Protein AF-A0A329S0S8-F1 (afdb_monomer_lite)

Secondary structure (DSSP, 8-state):
-HHHHHHHHHHHHHHHHHHTHHHHHHHHHHHTTTTEE-TTSPTT----HHHHHHHHHHTS-SSHHHHHHHSEE-SSS-HHHHHHHHHHSEEEEESSTTTTHHHHHHHHHHHHH-GGGEEEEEESSSEEEEEESSEEEEEGGGTS-TT--HHHHHHHHHSS-EESSSS-EE-S--SS-----

Foldseek 3Di:
DVVVVVVLLLVQLVVLCVVCVVVLLVQCQVQAVQQWQQPPDDPPDGHGVVVVVVCCVVVVAVDPSRRLVRTDHGPDPDDSSVVSQVSQADEAEDACCQVPVCVVCVVVVCVVCPPVQWDDWDPDPGTQWTDGSRYIYGHCCVVDDPPCDLQNVCCVQPVGWDDPDPVDTPSDDDPDDDPPD

Radius of gyration: 19.72 Å; chains: 1; bounding box: 50×36×48 Å

pLDDT: mean 77.03, std 11.52, range [31.97, 88.5]

Organism: NCBI:txid29920

Structure (mmCIF, N/CA/C/O backbone):
data_AF-A0A329S0S8-F1
#
_entry.id   AF-A0A329S0S8-F1
#
loop_
_atom_site.group_PDB
_atom_site.id
_atom_site.type_symbol
_atom_site.label_atom_id
_atom_site.label_alt_id
_atom_site.label_comp_id
_atom_site.label_asym_id
_atom_site.label_entity_id
_atom_site.label_seq_id
_atom_site.pdbx_PDB_ins_code
_atom_site.Cartn_x
_atom_site.Cartn_y
_atom_site.Cartn_z
_atom_site.occupancy
_atom_site.B_iso_or_equiv
_atom_site.auth_seq_id
_atom_site.auth_comp_id
_atom_site.auth_asym_id
_atom_site.auth_atom_id
_atom_site.pdbx_PDB_model_num
ATOM 1 N N . MET A 1 1 ? -2.532 -19.967 -6.876 1.00 49.47 1 MET A N 1
ATOM 2 C CA . MET A 1 1 ? -1.987 -18.604 -7.070 1.00 49.47 1 MET A CA 1
ATOM 3 C C . MET A 1 1 ? -2.829 -17.533 -6.370 1.00 49.47 1 MET A C 1
ATOM 5 O O . MET A 1 1 ? -2.321 -16.913 -5.450 1.00 49.47 1 MET A O 1
ATOM 9 N N . PHE A 1 2 ? -4.116 -17.361 -6.696 1.00 54.47 2 PHE A N 1
ATOM 10 C CA . PHE A 1 2 ? -4.958 -16.310 -6.089 1.00 54.47 2 PHE A CA 1
ATOM 11 C C . PHE A 1 2 ? -5.151 -16.413 -4.566 1.00 54.47 2 PHE A C 1
ATOM 13 O O . PHE A 1 2 ? -5.062 -15.402 -3.879 1.00 54.47 2 PHE A O 1
ATOM 20 N N . ARG A 1 3 ? -5.319 -17.626 -4.011 1.00 64.50 3 ARG A N 1
ATOM 21 C CA . ARG A 1 3 ? -5.353 -17.828 -2.544 1.00 64.50 3 ARG A CA 1
ATOM 22 C C . ARG A 1 3 ? -4.072 -17.346 -1.864 1.00 64.50 3 ARG A C 1
ATOM 24 O O . ARG A 1 3 ? -4.141 -16.690 -0.839 1.00 64.50 3 ARG A O 1
ATOM 31 N N . TYR A 1 4 ? -2.920 -17.635 -2.467 1.00 67.75 4 TYR A N 1
ATOM 32 C CA . TYR A 1 4 ? -1.626 -17.196 -1.950 1.00 67.75 4 TYR A CA 1
ATOM 33 C C . TYR A 1 4 ? -1.528 -15.668 -1.926 1.00 67.75 4 TYR A C 1
ATOM 35 O O . TYR A 1 4 ? -1.204 -15.105 -0.889 1.00 67.75 4 TYR A O 1
ATOM 43 N N . ILE A 1 5 ? -1.893 -15.007 -3.031 1.00 66.88 5 ILE A N 1
ATOM 44 C CA . ILE A 1 5 ? -1.918 -13.539 -3.121 1.00 66.88 5 ILE A CA 1
ATOM 45 C C . ILE A 1 5 ? -2.836 -12.957 -2.043 1.00 66.88 5 ILE A C 1
ATOM 47 O O . ILE A 1 5 ? -2.415 -12.082 -1.295 1.00 66.88 5 ILE A O 1
ATOM 51 N N . SER A 1 6 ? -4.054 -13.490 -1.910 1.00 69.56 6 SER A N 1
ATOM 52 C CA . SER A 1 6 ? -5.019 -13.043 -0.902 1.00 69.56 6 SER A CA 1
ATOM 53 C C . SER A 1 6 ? -4.467 -13.165 0.522 1.00 69.56 6 SER A C 1
ATOM 55 O O . SER A 1 6 ? -4.491 -12.188 1.272 1.00 69.56 6 SER A O 1
ATOM 57 N N . THR A 1 7 ? -3.889 -14.315 0.880 1.00 75.88 7 THR A N 1
ATOM 58 C CA . THR A 1 7 ? -3.271 -14.514 2.197 1.00 75.88 7 THR A CA 1
ATOM 59 C C . THR A 1 7 ? -2.112 -13.544 2.424 1.00 75.88 7 THR A C 1
ATOM 61 O O . THR A 1 7 ? -2.042 -12.919 3.479 1.00 75.88 7 THR A O 1
ATOM 64 N N . THR A 1 8 ? -1.232 -13.356 1.435 1.00 77.81 8 THR A N 1
ATOM 65 C CA . THR A 1 8 ? -0.106 -12.416 1.534 1.00 77.81 8 THR A CA 1
ATOM 66 C C . THR A 1 8 ? -0.577 -10.971 1.706 1.00 77.81 8 THR A C 1
ATOM 68 O O . THR A 1 8 ? -0.016 -10.253 2.531 1.00 77.81 8 THR A O 1
ATOM 71 N N . CYS A 1 9 ? -1.629 -10.548 0.998 1.00 75.12 9 CYS A N 1
ATOM 72 C CA . CYS A 1 9 ? -2.231 -9.225 1.170 1.00 75.12 9 CYS A CA 1
ATOM 73 C C . CYS A 1 9 ? -2.714 -9.013 2.611 1.00 75.12 9 CYS A C 1
ATOM 75 O O . CYS A 1 9 ? -2.385 -7.996 3.217 1.00 75.12 9 CYS A O 1
ATOM 77 N N . VAL A 1 10 ? -3.427 -9.987 3.188 1.00 80.44 10 VAL A N 1
ATOM 78 C CA . VAL A 1 10 ? -3.894 -9.912 4.583 1.00 80.44 10 VAL A CA 1
ATOM 79 C C . VAL A 1 10 ? -2.714 -9.833 5.554 1.00 80.44 10 VAL A C 1
ATOM 81 O O . VAL A 1 10 ? -2.725 -9.011 6.469 1.00 80.44 10 VAL A O 1
ATOM 84 N N . THR A 1 11 ? -1.667 -10.637 5.348 1.00 83.94 11 THR A N 1
ATOM 85 C CA . THR A 1 11 ? -0.452 -10.591 6.176 1.00 83.94 11 THR A CA 1
ATOM 86 C C . THR A 1 11 ? 0.228 -9.221 6.118 1.00 83.94 11 THR A C 1
ATOM 88 O O . THR A 1 11 ? 0.608 -8.690 7.161 1.00 83.94 11 THR A O 1
ATOM 91 N N . LEU A 1 12 ? 0.346 -8.621 4.930 1.00 80.69 12 LEU A N 1
ATOM 92 C CA . LEU A 1 12 ? 0.935 -7.290 4.756 1.00 80.69 12 LEU A CA 1
ATOM 93 C C . LEU A 1 12 ? 0.099 -6.199 5.427 1.00 80.69 12 LEU A C 1
ATOM 95 O O . LEU A 1 12 ? 0.649 -5.349 6.120 1.00 80.69 12 LEU A O 1
ATOM 99 N N . GLN A 1 13 ? -1.225 -6.246 5.288 1.00 81.19 13 GLN A N 1
ATOM 100 C CA . GLN A 1 13 ? -2.107 -5.289 5.956 1.00 81.19 13 GLN A CA 1
ATOM 101 C C . GLN A 1 13 ? -2.002 -5.400 7.484 1.00 81.19 13 GLN A C 1
ATOM 103 O O . GLN A 1 13 ? -1.873 -4.383 8.164 1.00 81.19 13 GLN A O 1
ATOM 108 N N . LYS A 1 14 ? -1.982 -6.624 8.032 1.00 84.75 14 LYS A N 1
ATOM 109 C CA . LYS A 1 14 ? -1.750 -6.857 9.469 1.00 84.75 14 LYS A CA 1
ATOM 110 C C . LYS A 1 14 ? -0.411 -6.285 9.926 1.00 84.75 14 LYS A C 1
ATOM 112 O O . LYS A 1 14 ? -0.346 -5.628 10.964 1.00 84.75 14 LYS A O 1
ATOM 117 N N . TYR A 1 15 ? 0.648 -6.509 9.147 1.00 84.56 15 TYR A N 1
ATOM 118 C CA . TYR A 1 15 ? 1.970 -5.955 9.426 1.00 84.56 15 TYR A CA 1
ATOM 119 C C . TYR A 1 15 ? 1.953 -4.421 9.429 1.00 84.56 15 TYR A C 1
ATOM 121 O O . TYR A 1 15 ? 2.428 -3.823 10.391 1.00 84.56 15 TYR A O 1
ATOM 129 N N . ASN A 1 16 ? 1.348 -3.783 8.422 1.00 82.12 16 ASN A N 1
ATOM 130 C CA . ASN A 1 16 ? 1.245 -2.325 8.329 1.00 82.12 16 ASN A CA 1
ATOM 131 C C . ASN A 1 16 ? 0.510 -1.732 9.536 1.00 82.12 16 ASN A C 1
ATOM 133 O O . ASN A 1 16 ? 1.022 -0.827 10.192 1.00 82.12 16 ASN A O 1
ATOM 137 N N . VAL A 1 17 ? -0.666 -2.270 9.872 1.00 83.25 17 VAL A N 1
ATOM 138 C CA . VAL A 1 17 ? -1.455 -1.796 11.020 1.00 83.25 17 VAL A CA 1
ATOM 139 C C . VAL A 1 17 ? -0.672 -1.954 12.322 1.00 83.25 17 VAL A C 1
ATOM 141 O O . VAL A 1 17 ? -0.622 -1.022 13.121 1.00 83.25 17 VAL A O 1
ATOM 144 N N . LYS A 1 18 ? -0.001 -3.096 12.519 1.00 86.50 18 LYS A N 1
ATOM 145 C CA . LYS A 1 18 ? 0.838 -3.334 13.699 1.00 86.50 18 LYS A CA 1
ATOM 146 C C . LYS A 1 18 ? 2.022 -2.366 13.766 1.00 86.50 18 LYS A C 1
ATOM 148 O O . LYS A 1 18 ? 2.278 -1.801 14.825 1.00 86.50 18 LYS A O 1
ATOM 153 N N . LYS A 1 19 ? 2.725 -2.157 12.649 1.00 85.38 19 LYS A N 1
ATOM 154 C CA . LYS A 1 19 ? 3.893 -1.271 12.546 1.00 85.38 19 LYS A CA 1
ATOM 155 C C . LYS A 1 19 ? 3.540 0.174 12.891 1.00 85.38 19 LYS A C 1
ATOM 157 O O . LYS A 1 19 ? 4.247 0.818 13.659 1.00 85.38 19 LYS A O 1
ATOM 162 N N . TYR A 1 20 ? 2.415 0.667 12.378 1.00 82.88 20 TYR A N 1
ATOM 163 C CA . TYR A 1 20 ? 1.971 2.042 12.604 1.00 82.88 20 TYR A CA 1
ATOM 164 C C . TYR A 1 20 ? 1.032 2.199 13.808 1.00 82.88 20 TYR A C 1
ATOM 166 O O . TYR A 1 20 ? 0.524 3.296 14.033 1.00 82.88 20 TYR A O 1
ATOM 174 N N . LEU A 1 21 ? 0.836 1.159 14.628 1.00 84.38 21 LEU A N 1
ATOM 175 C CA . LEU A 1 21 ? -0.115 1.167 15.744 1.00 84.38 21 LEU A CA 1
ATOM 176 C C . LEU A 1 21 ? 0.124 2.326 16.719 1.00 84.38 21 LEU A C 1
ATOM 178 O O . LEU A 1 21 ? -0.814 3.018 17.099 1.00 84.38 21 LEU A O 1
ATOM 182 N N . THR A 1 22 ? 1.375 2.579 17.103 1.00 84.62 22 THR A N 1
ATOM 183 C CA . THR A 1 22 ? 1.717 3.676 18.024 1.00 84.62 22 THR A CA 1
ATOM 184 C C . THR A 1 22 ? 1.390 5.046 17.429 1.00 84.62 22 THR A C 1
ATOM 186 O O . THR A 1 22 ? 0.935 5.942 18.140 1.00 84.62 22 THR A O 1
ATOM 189 N N . LEU A 1 23 ? 1.595 5.221 16.121 1.00 82.12 23 LEU A N 1
ATOM 190 C CA . LEU A 1 23 ? 1.269 6.462 15.420 1.00 82.12 23 LEU A CA 1
ATOM 191 C C . LEU A 1 23 ? -0.248 6.633 15.291 1.00 82.12 23 LEU A C 1
ATOM 193 O O . LEU A 1 23 ? -0.767 7.699 15.611 1.00 82.12 23 LEU A O 1
ATOM 197 N N . LEU A 1 24 ? -0.960 5.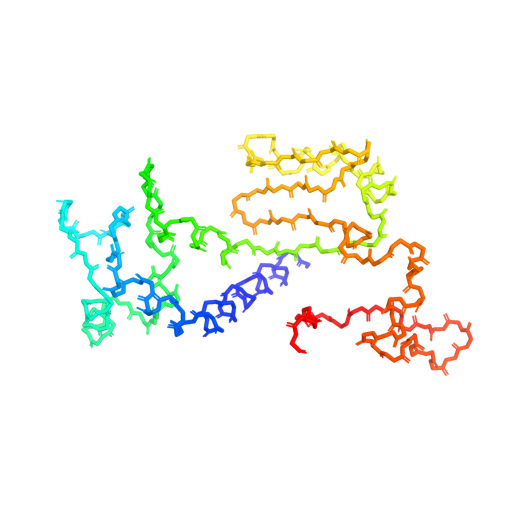567 14.913 1.00 79.50 24 LEU A N 1
ATOM 198 C CA . LEU A 1 24 ? -2.423 5.524 14.904 1.00 79.50 24 LEU A CA 1
ATOM 199 C C . LEU A 1 24 ? -2.995 5.866 16.281 1.00 79.50 24 LEU A C 1
ATOM 201 O O . LEU A 1 24 ? -3.968 6.616 16.360 1.00 79.50 24 LEU A O 1
ATOM 205 N N . ARG A 1 25 ? -2.348 5.383 17.353 1.00 80.25 25 ARG A N 1
ATOM 206 C CA . ARG A 1 25 ? -2.684 5.723 18.739 1.00 80.25 25 ARG A CA 1
ATOM 207 C C . ARG A 1 25 ? -2.606 7.214 19.008 1.00 80.25 25 ARG A C 1
ATOM 209 O O . ARG A 1 25 ? -3.581 7.808 19.455 1.00 80.25 25 ARG A O 1
ATOM 216 N N . LYS A 1 26 ? -1.481 7.833 18.664 1.00 82.56 26 LYS A N 1
ATOM 217 C CA . LYS A 1 26 ? -1.289 9.277 18.837 1.00 82.56 26 LYS A CA 1
ATOM 218 C C . LYS A 1 26 ? -2.309 10.089 18.039 1.00 82.56 26 LYS A C 1
ATOM 220 O O . LYS A 1 26 ? -2.981 10.935 18.613 1.00 82.56 26 LYS A O 1
ATOM 225 N N . ILE A 1 27 ? -2.471 9.788 16.750 1.00 76.38 27 ILE A N 1
ATOM 226 C CA . ILE A 1 27 ? -3.373 10.530 15.858 1.00 76.38 27 ILE A CA 1
ATOM 227 C C . ILE A 1 27 ? -4.823 10.414 16.336 1.00 76.38 27 ILE A C 1
ATOM 229 O O . ILE A 1 27 ? -5.502 11.427 16.478 1.00 76.38 27 ILE A O 1
ATOM 233 N N . SER A 1 28 ? -5.290 9.205 16.649 1.00 76.44 28 SER A N 1
ATOM 234 C CA . SER A 1 28 ? -6.682 9.015 17.077 1.00 76.44 28 SER A CA 1
ATOM 235 C C . SER A 1 28 ? -6.947 9.594 18.469 1.00 76.44 28 SER A C 1
ATOM 237 O O . SER A 1 28 ? -8.061 10.019 18.738 1.00 76.44 28 SER A O 1
ATOM 239 N N . ASN A 1 29 ? -5.948 9.667 19.354 1.00 78.00 29 ASN A N 1
ATOM 240 C CA . ASN A 1 29 ? -6.107 10.346 20.644 1.00 78.00 29 ASN A CA 1
ATOM 241 C C . ASN A 1 29 ? -6.196 11.870 20.491 1.00 78.00 29 ASN A C 1
ATOM 243 O O . ASN A 1 29 ? -6.928 12.513 21.239 1.00 78.00 29 ASN A O 1
ATOM 247 N N . THR A 1 30 ? -5.468 12.448 19.530 1.00 77.31 30 THR A N 1
ATOM 248 C CA . THR A 1 30 ? -5.479 13.893 19.264 1.00 77.31 30 THR A CA 1
ATOM 249 C C . THR A 1 30 ? -6.738 14.337 18.523 1.00 77.31 30 THR A C 1
ATOM 251 O O . THR A 1 30 ? -7.346 15.334 18.900 1.00 77.31 30 THR A O 1
ATOM 254 N N . TYR A 1 31 ? -7.135 13.606 17.481 1.00 73.69 31 TYR A N 1
ATOM 255 C CA . TYR A 1 31 ? -8.205 14.019 16.563 1.00 73.69 31 TYR A CA 1
ATOM 256 C C . TYR A 1 31 ? -9.509 13.226 16.733 1.00 73.69 31 TYR A C 1
ATOM 258 O O . TYR A 1 31 ? -10.516 13.537 16.090 1.00 73.69 31 TYR A O 1
ATOM 266 N N . GLY A 1 32 ? -9.503 12.202 17.589 1.00 70.56 32 GLY A N 1
ATOM 267 C CA . GLY A 1 32 ? -10.583 11.227 17.685 1.00 70.56 32 GLY A CA 1
ATOM 268 C C . GLY A 1 32 ? -10.672 10.327 16.450 1.00 70.56 32 GLY A C 1
ATOM 269 O O . GLY A 1 32 ? -10.059 10.569 15.410 1.00 70.56 32 GLY A O 1
ATOM 270 N N . LEU A 1 33 ? -11.520 9.309 16.531 1.00 72.69 33 LEU A N 1
ATOM 271 C CA . LEU A 1 33 ? -12.002 8.526 15.390 1.00 72.69 33 LEU A CA 1
ATOM 272 C C . LEU A 1 33 ? -13.143 9.267 14.676 1.00 72.69 33 LEU A C 1
ATOM 274 O O . LEU A 1 33 ? -14.154 8.685 14.288 1.00 72.69 33 LEU A O 1
ATOM 278 N N . THR A 1 34 ? -13.017 10.587 14.557 1.00 62.88 34 THR A N 1
ATOM 279 C CA . THR A 1 34 ? -14.065 11.444 14.009 1.00 62.88 34 THR A CA 1
ATOM 280 C C . THR A 1 34 ? -14.332 11.042 12.558 1.00 62.88 34 THR A C 1
ATOM 282 O O . THR A 1 34 ? -13.402 10.933 11.764 1.00 62.88 34 THR A O 1
ATOM 285 N N . GLY A 1 35 ? -15.591 10.753 12.219 1.00 60.09 35 GLY A N 1
ATOM 286 C CA . GLY A 1 35 ? -15.984 10.277 10.888 1.00 60.09 35 GLY A CA 1
ATOM 287 C C . GLY A 1 35 ? -15.478 8.883 10.505 1.00 60.09 35 GLY A C 1
ATOM 288 O O . GLY A 1 35 ? -15.450 8.542 9.322 1.00 60.09 35 GLY A O 1
ATOM 289 N N . ALA A 1 36 ? -15.079 8.062 11.468 1.00 68.69 36 ALA A N 1
ATOM 290 C CA . ALA A 1 36 ? -15.116 6.620 11.286 1.00 68.69 36 ALA A CA 1
ATOM 291 C C . ALA A 1 36 ? -16.582 6.157 11.335 1.00 68.69 36 ALA A C 1
ATOM 293 O O . ALA A 1 36 ? -17.312 6.546 12.245 1.00 68.69 36 ALA A O 1
ATOM 294 N N . ASP A 1 37 ? -17.012 5.347 10.367 1.00 71.62 37 ASP A N 1
ATOM 295 C CA . ASP A 1 37 ? -18.293 4.645 10.473 1.00 71.62 37 ASP A CA 1
ATOM 296 C C . ASP A 1 37 ? -18.053 3.359 11.270 1.00 71.62 37 ASP A C 1
ATOM 298 O O . ASP A 1 37 ? -17.418 2.424 10.779 1.00 71.62 37 ASP A O 1
ATOM 302 N N . ILE A 1 38 ? -18.436 3.362 12.545 1.00 76.06 38 ILE A N 1
ATOM 303 C CA . ILE A 1 38 ? -18.217 2.235 13.452 1.00 76.06 38 ILE A CA 1
ATOM 304 C C . ILE A 1 38 ? -19.544 1.478 13.562 1.00 76.06 38 ILE A C 1
ATOM 306 O O . ILE A 1 38 ? -20.514 2.043 14.076 1.00 76.06 38 ILE A O 1
ATOM 310 N N . PRO A 1 39 ? -19.622 0.219 13.095 1.00 69.81 39 PRO A N 1
ATOM 311 C CA . PRO A 1 39 ? -20.866 -0.540 13.138 1.00 69.81 39 PRO A CA 1
ATOM 312 C C . PRO A 1 39 ? -21.424 -0.649 14.557 1.00 69.81 39 PRO A C 1
ATOM 314 O O . PRO A 1 39 ? -20.705 -0.991 15.488 1.00 69.81 39 PRO A O 1
ATOM 317 N N . GLY A 1 40 ? -22.713 -0.342 14.716 1.00 68.50 40 GLY A N 1
ATOM 318 C CA . GLY A 1 40 ? -23.399 -0.387 16.013 1.00 68.50 40 GLY A CA 1
ATOM 319 C C . GLY A 1 40 ? -23.143 0.819 16.925 1.00 68.50 40 GLY A C 1
ATOM 320 O O . GLY A 1 40 ? -23.803 0.947 17.955 1.00 68.50 40 GLY A O 1
ATOM 321 N N . ALA A 1 41 ? -22.250 1.736 16.548 1.00 71.00 41 ALA A N 1
ATOM 322 C CA . ALA A 1 41 ? -21.935 2.908 17.347 1.00 71.00 41 ALA A CA 1
ATOM 323 C C . ALA A 1 41 ? -22.846 4.105 16.984 1.00 71.00 41 ALA A C 1
ATOM 325 O O . ALA A 1 41 ? -23.085 4.358 15.800 1.00 71.00 41 ALA A O 1
ATOM 326 N N . PRO A 1 42 ? -23.364 4.873 17.964 1.00 66.88 42 PRO A N 1
ATOM 327 C CA . PRO A 1 42 ? -24.153 6.066 17.676 1.00 66.88 42 PRO A CA 1
ATOM 328 C C . PRO A 1 42 ? -23.411 7.099 16.811 1.00 66.88 42 PRO A C 1
ATOM 330 O O . PRO A 1 42 ? -22.310 7.556 17.131 1.00 66.88 42 PRO A O 1
ATOM 333 N N . LEU A 1 43 ? -24.069 7.516 15.726 1.00 63.00 43 LEU A N 1
ATOM 334 C CA . LEU A 1 43 ? -23.592 8.558 14.817 1.00 63.00 43 LEU A CA 1
ATOM 335 C C . LEU A 1 43 ? -23.396 9.889 15.563 1.00 63.00 43 LEU A C 1
ATOM 337 O O . LEU A 1 43 ? -24.248 10.314 16.341 1.00 63.00 43 LEU A O 1
ATOM 341 N N . GLY A 1 44 ? -22.278 10.570 15.299 1.00 61.88 44 GLY A N 1
ATOM 342 C CA . GLY A 1 44 ? -21.986 11.903 15.845 1.00 61.88 44 GLY A CA 1
ATOM 343 C C . GLY A 1 44 ? -21.218 11.923 17.171 1.00 61.88 44 GLY A C 1
ATOM 344 O O . GLY A 1 44 ? -20.821 13.001 17.614 1.00 61.88 44 GLY A O 1
ATOM 345 N N . LYS A 1 45 ? -20.943 10.764 17.783 1.00 69.25 45 LYS A N 1
ATOM 346 C CA . LYS A 1 45 ? -20.019 10.665 18.920 1.00 69.25 45 LYS A CA 1
ATOM 347 C C . LYS A 1 45 ? -18.578 10.524 18.420 1.00 69.25 45 LYS A C 1
ATOM 349 O O . LYS A 1 45 ? -18.294 9.769 17.494 1.00 69.25 45 LYS A O 1
ATOM 354 N N . ILE A 1 46 ? -17.659 11.263 19.039 1.00 69.44 46 ILE A N 1
ATOM 355 C CA . ILE A 1 46 ? -16.223 11.112 18.795 1.00 69.44 46 ILE A CA 1
ATOM 356 C C . ILE A 1 46 ? -15.720 9.990 19.699 1.00 69.44 46 ILE A C 1
ATOM 358 O O . ILE A 1 46 ? -15.716 10.138 20.920 1.00 69.44 46 ILE A O 1
ATOM 362 N N . TYR A 1 47 ? -15.302 8.884 19.093 1.00 73.69 47 TYR A N 1
ATOM 363 C CA . TYR A 1 47 ? -14.696 7.761 19.805 1.00 73.69 47 TYR A CA 1
ATOM 364 C C . TYR A 1 47 ? -13.187 7.946 19.904 1.00 73.69 47 TYR A C 1
ATOM 366 O O . TYR A 1 47 ? -12.546 8.439 18.972 1.00 73.69 47 TYR A O 1
ATOM 374 N N . LYS A 1 48 ? -12.612 7.551 21.033 1.00 76.62 48 LYS A N 1
ATOM 375 C CA . LYS A 1 48 ? -11.166 7.468 21.242 1.00 76.62 48 LYS A CA 1
ATOM 376 C C . LYS A 1 48 ? -10.721 6.014 21.146 1.00 76.62 48 LYS A C 1
ATOM 378 O O . LYS A 1 48 ? -11.526 5.091 21.122 1.00 76.62 48 LYS A O 1
ATOM 383 N N . LEU A 1 49 ? -9.411 5.791 21.123 1.00 77.38 49 LEU A N 1
ATOM 384 C CA . LEU A 1 49 ? -8.882 4.426 21.138 1.00 77.38 49 LEU A CA 1
ATOM 385 C C . LEU A 1 49 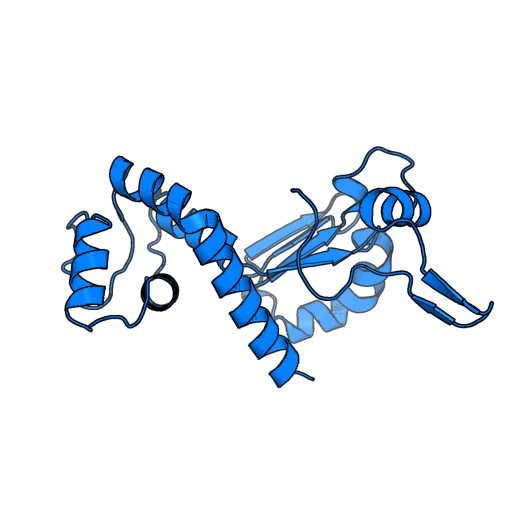? -9.052 3.707 22.469 1.00 77.38 49 LEU A C 1
ATOM 387 O O . LEU A 1 49 ? -9.005 2.487 22.486 1.00 77.38 49 LEU A O 1
ATOM 391 N N . GLU A 1 50 ? -9.283 4.437 23.555 1.00 79.12 50 GLU A N 1
ATOM 392 C CA . GLU A 1 50 ? -9.668 3.844 24.837 1.00 79.12 50 GLU A CA 1
ATOM 393 C C . GLU A 1 50 ? -11.009 3.106 24.725 1.00 79.12 50 GLU A C 1
ATOM 395 O O . GLU A 1 50 ? -11.138 2.013 25.271 1.00 79.12 50 GLU A O 1
ATOM 400 N N . ASP A 1 51 ? -11.960 3.648 23.952 1.00 81.50 51 ASP A N 1
ATOM 401 C CA . ASP A 1 51 ? -13.235 2.980 23.668 1.00 81.50 51 ASP A CA 1
ATOM 402 C C . ASP A 1 51 ? -12.997 1.690 22.865 1.00 81.50 51 ASP A C 1
ATOM 404 O O . ASP A 1 51 ? -13.533 0.639 23.196 1.00 81.50 51 ASP A O 1
ATOM 408 N N . VAL A 1 52 ? -12.108 1.743 21.864 1.00 81.44 52 VAL A N 1
ATOM 409 C CA . VAL A 1 52 ? -11.729 0.572 21.052 1.00 81.44 52 VAL A CA 1
ATOM 410 C C . VAL A 1 52 ? -11.022 -0.497 21.884 1.00 81.44 52 VAL A C 1
ATOM 412 O O . VAL A 1 52 ? -11.311 -1.681 21.740 1.00 81.44 52 VAL A O 1
ATOM 415 N N . ASP A 1 53 ? -10.103 -0.100 22.765 1.00 84.25 53 ASP A N 1
ATOM 416 C CA . ASP A 1 53 ? -9.434 -1.019 23.688 1.00 84.25 53 ASP A CA 1
ATOM 417 C C . ASP A 1 53 ? -10.444 -1.641 24.675 1.00 84.25 53 ASP A C 1
ATOM 419 O O . ASP A 1 53 ? -10.265 -2.789 25.085 1.00 84.25 53 ASP A O 1
ATOM 423 N N . GLY A 1 54 ? -11.504 -0.909 25.040 1.00 85.56 54 GLY A N 1
ATOM 424 C CA . GLY A 1 54 ? -12.656 -1.419 25.788 1.00 85.56 54 GLY A CA 1
ATOM 425 C C . GLY A 1 54 ? -13.403 -2.507 25.018 1.00 85.56 54 GLY A C 1
ATOM 426 O O . GLY A 1 54 ? -13.496 -3.632 25.501 1.00 85.56 54 GLY A O 1
ATOM 427 N N . TRP A 1 55 ? -13.810 -2.223 23.780 1.00 86.75 55 TRP A N 1
ATOM 428 C CA . TRP A 1 55 ? -14.508 -3.182 22.913 1.00 86.75 55 TRP A CA 1
ATOM 429 C C . TRP A 1 55 ? -13.695 -4.451 22.638 1.00 86.75 55 TRP A C 1
ATOM 431 O O . TRP A 1 55 ? -14.239 -5.553 22.606 1.00 86.75 55 TRP A O 1
ATOM 441 N N . ILE A 1 56 ? -12.371 -4.326 22.492 1.00 85.19 56 ILE A N 1
ATOM 442 C CA . ILE A 1 56 ? -11.478 -5.485 22.343 1.00 85.19 56 ILE A CA 1
ATOM 443 C C . ILE A 1 56 ? -11.458 -6.333 23.626 1.00 85.19 56 ILE A C 1
ATOM 445 O O . ILE A 1 56 ? -11.456 -7.560 23.556 1.00 85.19 56 ILE A O 1
ATOM 449 N N . LYS A 1 57 ? -11.464 -5.709 24.812 1.00 88.25 57 LYS A N 1
ATOM 450 C CA . LYS A 1 57 ? -11.524 -6.433 26.097 1.00 88.25 57 LYS A CA 1
ATOM 451 C C . LYS A 1 57 ? -12.879 -7.093 26.339 1.00 88.25 57 LYS A C 1
ATOM 453 O O . LYS A 1 57 ? -12.924 -8.167 26.931 1.00 88.25 57 LYS A O 1
ATOM 458 N N . GLU A 1 58 ? -13.955 -6.451 25.900 1.00 88.12 58 GLU A N 1
ATOM 459 C CA . GLU A 1 58 ? -15.329 -6.959 25.976 1.00 88.12 58 GLU A CA 1
ATOM 460 C C . GLU A 1 58 ? -15.591 -8.086 24.963 1.00 88.12 58 GLU A C 1
ATOM 462 O O . GLU A 1 58 ? -16.564 -8.825 25.096 1.00 88.12 58 GLU A O 1
ATOM 467 N N . GLY A 1 59 ? -14.685 -8.271 23.997 1.00 84.25 59 GLY A N 1
ATOM 468 C CA . GLY A 1 59 ? -14.748 -9.334 22.999 1.00 84.25 59 GLY A CA 1
ATOM 469 C C . GLY A 1 59 ? -15.583 -8.986 21.767 1.00 84.25 59 GLY A C 1
ATOM 470 O O . GLY A 1 59 ? -15.882 -9.881 20.981 1.00 84.25 59 GLY A O 1
ATOM 471 N N . GLU A 1 60 ? -15.941 -7.713 21.566 1.00 84.38 60 GLU A N 1
ATOM 472 C CA . GLU A 1 60 ? -16.624 -7.257 20.346 1.00 84.38 60 GLU A CA 1
ATOM 473 C C . GLU A 1 60 ? -15.709 -7.333 19.112 1.00 84.38 60 GLU A C 1
ATOM 475 O O . GLU A 1 60 ? -16.176 -7.571 17.998 1.00 84.38 60 GLU A O 1
ATOM 480 N N . TYR A 1 61 ? -14.397 -7.173 19.318 1.00 84.94 61 TYR A N 1
ATOM 481 C CA . TYR A 1 61 ? -13.359 -7.332 18.298 1.00 84.94 61 TYR A CA 1
ATOM 482 C C . TYR A 1 61 ? -12.211 -8.185 18.852 1.00 84.94 61 TYR A C 1
ATOM 484 O O . TYR A 1 61 ? -11.763 -7.963 19.975 1.00 84.94 61 TYR A O 1
ATOM 492 N N . ALA A 1 62 ? -11.681 -9.127 18.069 1.00 84.38 62 ALA A N 1
ATOM 493 C CA . ALA A 1 62 ? -10.581 -9.994 18.492 1.00 84.38 62 ALA A CA 1
ATOM 494 C C . ALA A 1 62 ? -9.250 -9.239 18.605 1.00 84.38 62 ALA A C 1
ATOM 496 O O . ALA A 1 62 ? -8.435 -9.528 19.482 1.00 84.38 62 ALA A O 1
ATOM 497 N N . ASP A 1 63 ? -9.004 -8.284 17.706 1.00 85.69 63 ASP A N 1
ATOM 498 C CA . ASP A 1 63 ? -7.828 -7.423 17.746 1.00 85.69 63 ASP A CA 1
ATOM 499 C C . ASP A 1 63 ? -8.073 -6.061 17.072 1.00 85.69 63 ASP A C 1
ATOM 501 O O . ASP A 1 63 ? -9.099 -5.795 16.440 1.00 85.69 63 ASP A O 1
ATOM 505 N N . PHE A 1 64 ? -7.084 -5.172 17.189 1.00 84.06 64 PHE A N 1
ATOM 506 C CA . PHE A 1 64 ? -7.144 -3.852 16.564 1.00 84.06 64 PHE A CA 1
ATOM 507 C C . PHE A 1 64 ? -7.190 -3.909 15.027 1.00 84.06 64 PHE A C 1
ATOM 509 O O . PHE A 1 64 ? -7.709 -2.991 14.394 1.00 84.06 64 PHE A O 1
ATOM 516 N N . TYR A 1 65 ? -6.647 -4.957 14.402 1.00 84.44 65 TYR A N 1
ATOM 517 C CA . TYR A 1 65 ? -6.709 -5.119 12.951 1.00 84.44 65 TYR A CA 1
ATOM 518 C C . TYR A 1 65 ? -8.129 -5.471 12.492 1.00 84.44 65 TYR A C 1
ATOM 520 O O . TYR A 1 65 ? -8.574 -4.956 11.468 1.00 84.44 65 TYR A O 1
ATOM 528 N N . GLU A 1 66 ? -8.855 -6.296 13.243 1.00 84.31 66 GLU A N 1
ATOM 529 C CA . GLU A 1 66 ? -10.255 -6.613 12.982 1.00 84.31 66 GLU A CA 1
ATOM 530 C C . GLU A 1 66 ? -11.131 -5.365 13.081 1.00 84.31 66 GLU A C 1
ATOM 532 O O . GLU A 1 66 ? -11.862 -5.064 12.134 1.00 84.31 66 GLU A O 1
ATOM 537 N N . PHE A 1 67 ? -10.955 -4.570 14.140 1.00 84.44 67 PHE A N 1
ATOM 538 C CA . PHE A 1 67 ? -11.564 -3.244 14.236 1.00 84.44 67 PHE A CA 1
ATOM 539 C C . PHE A 1 67 ? -11.217 -2.384 13.008 1.00 84.44 67 PHE A C 1
ATOM 541 O O . PHE A 1 67 ? -12.098 -1.908 12.293 1.00 84.44 67 PHE A O 1
ATOM 548 N N . HIS A 1 68 ? -9.925 -2.249 12.692 1.00 81.44 68 HIS A N 1
ATOM 549 C CA . HIS A 1 68 ? -9.450 -1.439 11.569 1.00 81.44 68 HIS A CA 1
ATOM 550 C C . HIS A 1 68 ? -10.012 -1.888 10.213 1.00 81.44 68 HIS A C 1
ATOM 552 O O . HIS A 1 68 ? -10.204 -1.065 9.318 1.00 81.44 68 HIS A O 1
ATOM 558 N N . LYS A 1 69 ? -10.278 -3.184 10.037 1.00 81.12 69 LYS A N 1
ATOM 559 C CA . LYS A 1 69 ? -10.873 -3.749 8.823 1.00 81.12 69 LYS A CA 1
ATOM 560 C C . LYS A 1 69 ? -12.353 -3.382 8.695 1.00 81.12 69 LYS A C 1
ATOM 562 O O . LYS A 1 69 ? -12.795 -3.080 7.586 1.00 81.12 69 LYS A O 1
ATOM 567 N N . ILE A 1 70 ? -13.092 -3.433 9.802 1.00 79.94 70 ILE A N 1
ATOM 568 C CA . ILE A 1 70 ? -14.552 -3.283 9.848 1.00 79.94 70 ILE A CA 1
ATOM 569 C C . ILE A 1 70 ? -14.984 -1.816 9.796 1.00 79.94 70 ILE A C 1
ATOM 571 O O . ILE A 1 70 ? -15.990 -1.504 9.164 1.00 79.94 70 ILE A O 1
ATOM 575 N N . VAL A 1 71 ? -14.212 -0.913 10.405 1.00 78.06 71 VAL A N 1
ATOM 576 C CA . VAL A 1 71 ? -14.511 0.526 10.414 1.00 78.06 71 VAL A CA 1
ATOM 577 C C . VAL A 1 71 ? -14.693 1.050 8.992 1.00 78.06 71 VAL A C 1
ATOM 579 O O . VAL A 1 71 ? -13.772 0.983 8.185 1.00 78.06 71 VAL A O 1
ATOM 582 N N . GLY A 1 72 ? -15.854 1.599 8.659 1.00 67.56 72 GLY A N 1
ATOM 583 C CA . GLY A 1 72 ? -16.121 2.213 7.364 1.00 67.56 72 GLY A CA 1
ATOM 584 C C . GLY A 1 72 ? -15.414 3.562 7.197 1.00 67.56 72 GLY A C 1
ATOM 585 O O . GLY A 1 72 ? -15.068 4.248 8.163 1.00 67.56 72 GLY A O 1
ATOM 586 N N . SER A 1 73 ? -15.182 3.951 5.944 1.00 61.12 73 SER A N 1
ATOM 587 C CA . SER A 1 73 ? -14.709 5.297 5.610 1.00 61.12 73 SER A CA 1
ATOM 588 C C . SER A 1 73 ? -15.921 6.204 5.417 1.00 61.12 73 SER A C 1
ATOM 590 O O . SER A 1 73 ? -16.655 6.011 4.452 1.00 61.12 73 SER A O 1
ATOM 592 N N . SER A 1 74 ? -16.143 7.196 6.286 1.00 54.41 74 SER A N 1
ATOM 593 C CA . SER A 1 74 ? -17.130 8.242 5.980 1.00 54.41 74 SER A CA 1
ATOM 594 C C . SER A 1 74 ? -16.516 9.326 5.082 1.00 54.41 74 SER A C 1
ATOM 596 O O . SER A 1 74 ? -15.313 9.593 5.135 1.00 54.41 74 SER A O 1
ATOM 598 N N . ASN A 1 75 ? -17.351 9.978 4.268 1.00 50.62 75 ASN A N 1
ATOM 599 C CA . ASN A 1 75 ? -16.970 10.999 3.278 1.00 50.62 75 ASN A CA 1
ATOM 600 C C . ASN A 1 75 ? -16.565 12.369 3.877 1.00 50.62 75 ASN A C 1
ATOM 602 O O . ASN A 1 75 ? -16.718 13.404 3.230 1.00 50.62 75 ASN A O 1
ATOM 606 N N . GLY A 1 76 ? -16.062 12.416 5.111 1.00 51.97 76 GLY A N 1
ATOM 607 C CA . GLY A 1 76 ? -15.664 13.670 5.757 1.00 51.97 76 GLY A CA 1
ATOM 608 C C . GLY A 1 76 ? -14.177 14.023 5.622 1.00 51.97 76 GLY A C 1
ATOM 609 O O . GLY A 1 76 ? -13.350 13.220 5.191 1.00 51.97 76 GLY A O 1
ATOM 610 N N . ARG A 1 77 ? -13.809 15.246 6.035 1.00 51.16 77 ARG A N 1
ATOM 611 C CA . ARG A 1 77 ? -12.420 15.766 6.081 1.00 51.16 77 ARG A CA 1
ATOM 612 C C . ARG A 1 77 ? -11.572 15.127 7.196 1.00 51.16 77 ARG A C 1
ATOM 614 O O . ARG A 1 77 ? -10.762 15.808 7.812 1.00 51.16 77 ARG A O 1
ATOM 621 N N . TYR A 1 78 ? -11.770 13.851 7.486 1.00 61.25 78 TYR A N 1
ATOM 622 C CA . TYR A 1 78 ? -11.197 13.224 8.667 1.00 61.25 78 TYR A CA 1
ATOM 623 C C . TYR A 1 78 ? -9.922 12.446 8.343 1.00 61.25 78 TYR A C 1
ATOM 625 O O . TYR A 1 78 ? -9.795 11.837 7.277 1.00 61.25 78 TYR A O 1
ATOM 633 N N . ASP A 1 79 ? -8.971 12.473 9.274 1.00 65.38 79 ASP A N 1
ATOM 634 C CA . ASP A 1 79 ? -7.631 11.924 9.060 1.00 65.38 79 ASP A CA 1
ATOM 635 C C . ASP A 1 79 ? -7.596 10.393 9.184 1.00 65.38 79 ASP A C 1
ATOM 637 O O . ASP A 1 79 ? -6.863 9.733 8.445 1.00 65.38 79 ASP A O 1
ATOM 641 N N . TYR A 1 80 ? -8.443 9.797 10.034 1.00 72.81 80 TYR A N 1
ATOM 642 C CA . TYR A 1 80 ? -8.455 8.345 10.247 1.00 72.81 80 TYR A CA 1
ATOM 643 C C . TYR A 1 80 ? -8.866 7.541 8.994 1.00 72.81 80 TYR A C 1
ATOM 645 O O . TYR A 1 80 ? -8.120 6.632 8.624 1.00 72.81 80 TYR A O 1
ATOM 653 N N . PRO A 1 81 ? -9.954 7.872 8.260 1.00 73.56 81 PRO A N 1
ATOM 654 C CA . PRO A 1 81 ? -10.302 7.175 7.015 1.00 73.56 81 PRO A CA 1
ATOM 655 C C . PRO A 1 81 ? -9.216 7.251 5.931 1.00 73.56 81 PRO A C 1
ATOM 657 O O . PRO A 1 81 ? -8.978 6.271 5.224 1.00 73.56 81 PRO A O 1
ATOM 660 N N . LYS A 1 82 ? -8.517 8.390 5.815 1.00 74.00 82 LYS A N 1
ATOM 661 C CA . LYS A 1 82 ? -7.407 8.557 4.860 1.00 74.00 82 LYS A CA 1
ATOM 662 C C . LYS A 1 82 ? -6.219 7.675 5.224 1.00 74.00 82 LYS A C 1
ATOM 664 O O . LYS A 1 82 ? -5.668 6.999 4.358 1.00 74.00 82 LYS A O 1
ATOM 669 N N . ILE A 1 83 ? -5.843 7.650 6.501 1.00 76.12 83 ILE A N 1
ATOM 670 C CA . ILE A 1 83 ? -4.749 6.804 6.986 1.00 76.12 83 ILE A CA 1
ATOM 671 C C . ILE A 1 83 ? -5.122 5.324 6.848 1.00 76.12 83 ILE A C 1
ATOM 673 O O . ILE A 1 83 ? -4.311 4.535 6.370 1.00 76.12 83 ILE A O 1
ATOM 677 N N . LYS A 1 84 ? -6.366 4.948 7.173 1.00 77.62 84 LYS A N 1
ATOM 678 C CA . LYS A 1 84 ? -6.897 3.598 6.944 1.00 77.62 84 LYS A CA 1
ATOM 679 C C . LYS A 1 84 ? -6.741 3.174 5.490 1.00 77.62 84 LYS A C 1
ATOM 681 O O . LYS A 1 84 ? -6.239 2.086 5.220 1.00 77.62 84 LYS A O 1
ATOM 686 N N . GLN A 1 85 ? -7.130 4.036 4.553 1.00 77.00 85 GLN A N 1
ATOM 687 C CA . GLN A 1 85 ? -6.976 3.743 3.133 1.00 77.00 85 GLN A CA 1
ATOM 688 C C . GLN A 1 85 ? -5.505 3.506 2.765 1.00 77.00 85 GLN A C 1
ATOM 690 O O . GLN A 1 85 ? -5.204 2.555 2.049 1.00 77.00 85 GLN A O 1
ATOM 695 N N . GLN A 1 86 ? -4.580 4.321 3.279 1.00 76.38 86 GLN A N 1
ATOM 696 C CA . GLN A 1 86 ? -3.152 4.163 2.994 1.00 76.38 86 GLN A CA 1
ATOM 697 C C . GLN A 1 86 ? -2.563 2.875 3.583 1.00 76.38 86 GLN A C 1
ATOM 699 O O . GLN A 1 86 ? -1.773 2.213 2.918 1.00 76.38 86 GLN A O 1
ATOM 704 N N . LEU A 1 87 ? -2.962 2.491 4.798 1.00 78.00 87 LEU A N 1
ATOM 705 C CA . LEU A 1 87 ? -2.480 1.270 5.456 1.00 78.00 87 LEU A CA 1
ATOM 706 C C . LEU A 1 87 ? -3.079 -0.010 4.862 1.00 78.00 87 LEU A C 1
ATOM 708 O O . LEU A 1 87 ? -2.419 -1.054 4.856 1.00 78.00 87 LEU A O 1
ATOM 712 N N . GLY A 1 88 ? -4.317 0.075 4.369 1.00 76.12 88 GLY A N 1
ATOM 713 C CA . GLY A 1 88 ? -5.023 -1.021 3.709 1.00 76.12 88 GLY A CA 1
ATOM 714 C C . GLY A 1 88 ? -4.563 -1.279 2.273 1.00 76.12 88 GLY A C 1
ATOM 715 O O . GLY A 1 88 ? -4.737 -2.394 1.773 1.00 76.12 88 GLY A O 1
ATOM 716 N N . GLN A 1 89 ? -3.961 -0.285 1.615 1.00 81.25 89 GLN A N 1
ATOM 717 C CA . GLN A 1 89 ? -3.406 -0.435 0.273 1.00 81.25 89 GLN A CA 1
ATOM 718 C C . GLN A 1 89 ? -2.107 -1.247 0.296 1.00 81.25 89 GLN A C 1
ATOM 720 O O . GLN A 1 89 ? -1.175 -0.956 1.041 1.00 81.25 89 GLN A O 1
ATOM 725 N N . VAL A 1 90 ? -2.025 -2.247 -0.580 1.00 82.06 90 VAL A N 1
ATOM 726 C CA . VAL A 1 90 ? -0.802 -3.009 -0.835 1.00 82.06 90 VAL A CA 1
ATOM 727 C C . VAL A 1 90 ? -0.008 -2.305 -1.940 1.00 82.06 90 VAL A C 1
ATOM 729 O O . VAL A 1 90 ? -0.486 -2.244 -3.081 1.00 82.06 90 VAL A O 1
ATOM 732 N N . PRO A 1 91 ? 1.182 -1.752 -1.641 1.00 82.38 91 PRO A N 1
ATOM 733 C CA . PRO A 1 91 ? 2.022 -1.162 -2.666 1.00 82.38 91 PRO A CA 1
ATOM 734 C C . PRO A 1 91 ? 2.677 -2.263 -3.508 1.00 82.38 91 PRO A C 1
ATOM 736 O O . PRO A 1 91 ? 3.258 -3.213 -2.981 1.00 82.38 91 PRO A O 1
ATOM 739 N N . VAL A 1 92 ? 2.585 -2.125 -4.826 1.00 80.75 92 VAL A N 1
ATOM 740 C CA . VAL A 1 92 ? 3.230 -2.992 -5.813 1.00 80.75 92 VAL A CA 1
ATOM 741 C C . VAL A 1 92 ? 4.276 -2.157 -6.526 1.00 80.75 92 VAL A C 1
ATOM 743 O O . VAL A 1 92 ? 3.938 -1.264 -7.298 1.00 80.75 92 VAL A O 1
ATOM 746 N N . PHE A 1 93 ? 5.544 -2.424 -6.251 1.00 82.50 93 PHE A N 1
ATOM 747 C CA . PHE A 1 93 ? 6.640 -1.682 -6.856 1.00 82.50 93 PHE A CA 1
ATOM 748 C C . PHE A 1 93 ? 7.167 -2.403 -8.090 1.00 82.50 93 PHE A C 1
ATOM 750 O O . PHE A 1 93 ? 7.372 -3.616 -8.066 1.00 82.50 93 PHE A O 1
ATOM 757 N N . GLY A 1 94 ? 7.430 -1.642 -9.143 1.00 82.88 94 GLY A N 1
ATOM 758 C CA . GLY A 1 94 ? 8.237 -2.081 -10.276 1.00 82.88 94 GLY A CA 1
ATOM 759 C C . GLY A 1 94 ? 9.339 -1.069 -10.560 1.00 82.88 94 GLY A C 1
ATOM 760 O O . GLY A 1 94 ? 9.235 0.082 -10.142 1.00 82.88 94 GLY A O 1
ATOM 761 N N . PHE A 1 95 ? 10.407 -1.501 -11.230 1.00 85.38 95 PHE A N 1
ATOM 762 C CA . PHE A 1 95 ? 11.518 -0.631 -11.609 1.00 85.38 95 PHE A CA 1
ATOM 763 C C . PHE A 1 95 ? 11.398 -0.259 -13.082 1.00 85.38 95 PHE A C 1
ATOM 765 O O . PHE A 1 95 ? 11.548 -1.120 -13.944 1.00 85.38 95 PHE A O 1
ATOM 772 N N . ASN A 1 96 ? 11.139 1.019 -13.365 1.00 86.50 96 ASN A N 1
ATOM 773 C CA . ASN A 1 96 ? 10.810 1.514 -14.702 1.00 86.50 96 ASN A CA 1
ATOM 774 C C . ASN A 1 96 ? 9.550 0.845 -15.298 1.00 86.50 96 ASN A C 1
ATOM 776 O O . ASN A 1 96 ? 9.375 0.743 -16.518 1.00 86.50 96 ASN A O 1
ATOM 780 N N . SER A 1 97 ? 8.665 0.357 -14.427 1.00 85.81 97 SER A N 1
ATOM 781 C CA . SER A 1 97 ? 7.476 -0.403 -14.812 1.00 85.81 97 SER A CA 1
ATOM 782 C C . SER A 1 97 ? 6.428 0.447 -15.513 1.00 85.81 97 SER A C 1
ATOM 784 O O . SER A 1 97 ? 5.659 -0.066 -16.326 1.00 85.81 97 SER A O 1
ATOM 786 N N . GLY A 1 98 ? 6.416 1.758 -15.268 1.00 85.38 98 GLY A N 1
ATOM 787 C CA . GLY A 1 98 ? 5.527 2.683 -15.956 1.00 85.38 98 GLY A CA 1
ATOM 788 C C . GLY A 1 98 ? 5.787 2.737 -17.459 1.00 85.38 98 GLY A C 1
ATOM 789 O O . GLY A 1 98 ? 4.849 2.899 -18.247 1.00 85.38 98 GLY A O 1
ATOM 790 N N . CYS A 1 99 ? 7.056 2.602 -17.858 1.00 84.94 99 CYS A N 1
ATOM 791 C CA . CYS A 1 99 ? 7.483 2.640 -19.255 1.00 84.94 99 CYS A CA 1
ATOM 792 C C . CYS A 1 99 ? 7.375 1.275 -19.939 1.00 84.94 99 CYS A C 1
ATOM 794 O O . CYS A 1 99 ? 7.018 1.237 -21.118 1.00 84.94 99 CYS A O 1
ATOM 796 N N . TYR A 1 100 ? 7.648 0.184 -19.217 1.00 85.75 100 TYR A N 1
ATOM 797 C CA . TYR A 1 100 ? 7.700 -1.169 -19.777 1.00 85.75 100 TYR A CA 1
ATOM 798 C C . TYR A 1 100 ? 6.485 -2.014 -19.382 1.00 85.75 100 TYR A C 1
ATOM 800 O O . TYR A 1 100 ? 5.573 -2.174 -20.196 1.00 85.75 100 TYR A O 1
ATOM 808 N N . ASP A 1 101 ? 6.438 -2.520 -18.146 1.00 85.12 101 ASP A N 1
ATOM 809 C CA . ASP A 1 101 ? 5.443 -3.509 -17.707 1.00 85.12 101 ASP A CA 1
ATOM 810 C C . ASP A 1 101 ? 4.007 -3.022 -17.903 1.00 85.12 101 ASP A C 1
ATOM 812 O O . ASP A 1 101 ? 3.208 -3.662 -18.584 1.00 85.12 101 ASP A O 1
ATOM 816 N N . ILE A 1 102 ? 3.679 -1.846 -17.361 1.00 87.69 102 ILE A N 1
ATOM 817 C CA . ILE A 1 102 ? 2.329 -1.282 -17.425 1.00 87.69 102 ILE A CA 1
ATOM 818 C C . ILE A 1 102 ? 1.940 -0.985 -18.869 1.00 87.69 102 ILE A C 1
ATOM 820 O O . ILE A 1 102 ? 0.798 -1.214 -19.257 1.00 87.69 102 ILE A O 1
ATOM 824 N N . ASN A 1 103 ? 2.868 -0.519 -19.705 1.00 85.56 103 ASN A N 1
ATOM 825 C CA . ASN A 1 103 ? 2.559 -0.280 -21.112 1.00 85.56 103 ASN A CA 1
ATOM 826 C C . ASN A 1 103 ? 2.214 -1.562 -21.870 1.00 85.56 103 ASN A C 1
ATOM 828 O O . ASN A 1 103 ? 1.357 -1.499 -22.756 1.00 85.56 103 ASN A O 1
ATOM 832 N N . LEU A 1 104 ? 2.832 -2.684 -21.498 1.00 87.88 104 LEU A N 1
ATOM 833 C CA . LEU A 1 104 ? 2.542 -3.996 -22.059 1.00 87.88 104 LEU A CA 1
ATOM 834 C C . LEU A 1 104 ? 1.183 -4.527 -21.578 1.00 87.88 104 LEU A C 1
ATOM 836 O O . LEU A 1 104 ? 0.372 -4.944 -22.400 1.00 87.88 104 LEU A O 1
ATOM 840 N N . ILE A 1 105 ? 0.910 -4.466 -20.269 1.00 87.38 105 ILE A N 1
ATOM 841 C CA . ILE A 1 105 ? -0.241 -5.162 -19.661 1.00 87.38 105 ILE A CA 1
ATOM 842 C C . ILE A 1 105 ? -1.474 -4.284 -19.422 1.00 87.38 105 ILE A C 1
ATOM 844 O O . ILE A 1 105 ? -2.510 -4.804 -19.021 1.00 87.38 105 ILE A O 1
ATOM 848 N N . LYS A 1 106 ? -1.412 -2.962 -19.636 1.00 87.06 106 LYS A N 1
ATOM 849 C CA . LYS A 1 106 ? -2.489 -2.022 -19.246 1.00 87.06 106 LYS A CA 1
ATOM 850 C C . LYS A 1 106 ? -3.882 -2.410 -19.735 1.00 87.06 106 LYS A C 1
ATOM 852 O O . LYS A 1 106 ? -4.841 -2.182 -19.009 1.00 87.06 106 LYS A O 1
ATOM 857 N N . LYS A 1 107 ? -4.012 -2.970 -20.944 1.00 87.44 107 LYS A N 1
ATOM 858 C CA . LYS A 1 107 ? -5.323 -3.354 -21.496 1.00 87.44 107 LYS A CA 1
ATOM 859 C C . LYS A 1 107 ? -5.975 -4.436 -20.637 1.00 87.44 107 LYS A C 1
ATOM 861 O O . LYS A 1 107 ? -7.089 -4.240 -20.161 1.00 87.44 107 LYS A O 1
ATOM 866 N N . ASP A 1 108 ? -5.244 -5.515 -20.384 1.00 87.94 108 ASP A N 1
ATOM 867 C CA . ASP A 1 108 ? -5.722 -6.634 -19.573 1.00 87.94 108 ASP A CA 1
ATOM 868 C C . ASP A 1 108 ? -5.841 -6.233 -18.101 1.00 87.94 108 ASP A C 1
ATOM 870 O O . ASP A 1 108 ? -6.811 -6.580 -17.433 1.00 87.94 108 ASP A O 1
ATOM 874 N N . LEU A 1 109 ? -4.896 -5.428 -17.607 1.00 84.50 109 LEU A N 1
ATOM 875 C CA . LEU A 1 109 ? -4.905 -4.909 -16.244 1.00 84.50 109 LEU A CA 1
ATOM 876 C C . LEU A 1 109 ? -6.184 -4.114 -15.958 1.00 84.50 109 LEU A C 1
ATOM 878 O O . LEU A 1 109 ? -6.844 -4.365 -14.953 1.00 84.50 109 LEU A O 1
ATOM 882 N N . PHE A 1 110 ? -6.560 -3.180 -16.837 1.00 86.81 110 PHE A N 1
ATOM 883 C CA . PHE A 1 110 ? -7.786 -2.401 -16.662 1.00 86.81 110 PHE A CA 1
ATOM 884 C C . PHE A 1 110 ? -9.052 -3.234 -16.886 1.00 86.81 110 PHE A C 1
ATOM 886 O O . PHE A 1 110 ? -10.046 -2.983 -16.210 1.00 86.81 110 PHE A O 1
ATOM 893 N N . ALA A 1 111 ? -9.014 -4.244 -17.759 1.00 87.56 111 ALA A N 1
ATOM 894 C CA . ALA A 1 111 ? -10.133 -5.167 -17.944 1.00 87.56 111 ALA A CA 1
ATOM 895 C C . ALA A 1 111 ? -10.391 -6.034 -16.698 1.00 87.56 111 ALA A C 1
ATOM 897 O O . ALA A 1 111 ? -11.541 -6.263 -16.341 1.00 87.56 111 ALA A O 1
ATOM 898 N N . VAL A 1 112 ? -9.332 -6.489 -16.020 1.00 86.06 112 VAL A N 1
ATOM 899 C CA . VAL A 1 112 ? -9.439 -7.308 -14.801 1.00 86.06 112 VAL A CA 1
ATOM 900 C C . VAL A 1 112 ? -9.788 -6.467 -13.575 1.00 86.06 112 VAL A C 1
ATOM 902 O O . VAL A 1 112 ? -10.583 -6.900 -12.747 1.00 86.06 112 VAL A O 1
ATOM 905 N N . ILE A 1 113 ? -9.182 -5.284 -13.429 1.00 84.00 113 ILE A N 1
ATOM 906 C CA . ILE A 1 113 ? -9.447 -4.407 -12.280 1.00 84.00 113 ILE A CA 1
ATOM 907 C C . ILE A 1 113 ? -10.844 -3.787 -12.372 1.00 84.00 113 ILE A C 1
ATOM 909 O O . ILE A 1 113 ? -11.482 -3.610 -11.338 1.00 84.00 113 ILE A O 1
ATOM 913 N N . GLY A 1 114 ? -11.311 -3.453 -13.577 1.00 85.56 114 GLY A N 1
ATOM 914 C CA . GLY A 1 114 ? -12.509 -2.642 -13.777 1.00 85.56 114 GLY A CA 1
ATOM 915 C C . GLY A 1 114 ? -12.215 -1.161 -13.527 1.00 85.56 114 GLY A C 1
ATOM 916 O O . GLY A 1 114 ? -11.632 -0.772 -12.512 1.00 85.56 114 GLY A O 1
ATOM 917 N N . THR A 1 115 ? -12.582 -0.299 -14.473 1.00 82.25 115 THR A N 1
ATOM 918 C CA . THR A 1 115 ? -12.273 1.140 -14.409 1.00 82.25 115 THR A CA 1
ATOM 919 C C . THR A 1 115 ? -12.928 1.853 -13.225 1.00 82.25 115 THR A C 1
ATOM 921 O O . THR A 1 115 ? -12.396 2.841 -12.732 1.00 82.25 115 THR A O 1
ATOM 924 N N . GLU A 1 116 ? -14.045 1.327 -12.736 1.00 85.12 116 GLU A N 1
ATOM 925 C CA . GLU A 1 116 ? -14.802 1.808 -11.582 1.00 85.12 116 GLU A CA 1
ATOM 926 C C . GLU A 1 116 ? -14.086 1.595 -10.240 1.00 85.12 116 GLU A C 1
ATOM 928 O O . GLU A 1 116 ? -14.345 2.320 -9.283 1.00 85.12 116 GLU A O 1
ATOM 933 N N . ASN A 1 117 ? -13.149 0.643 -10.169 1.00 84.62 117 ASN A N 1
ATOM 934 C CA . ASN A 1 117 ? -12.391 0.337 -8.951 1.00 84.62 117 ASN A CA 1
ATOM 935 C C . ASN A 1 117 ? -11.106 1.174 -8.819 1.00 84.62 117 ASN A C 1
ATOM 937 O O . ASN A 1 117 ? -10.382 1.077 -7.818 1.00 84.62 117 ASN A O 1
ATOM 941 N N . ILE A 1 118 ? -10.803 1.989 -9.831 1.00 85.88 118 ILE A N 1
ATOM 942 C CA . ILE A 1 118 ? -9.632 2.861 -9.872 1.00 85.88 118 ILE A CA 1
ATOM 943 C C . ILE A 1 118 ? -9.940 4.143 -9.103 1.00 85.88 118 ILE A C 1
ATOM 945 O O . ILE A 1 118 ? -10.874 4.873 -9.417 1.00 85.88 118 ILE A O 1
ATOM 949 N N . THR A 1 119 ? -9.108 4.447 -8.112 1.00 85.25 119 THR A N 1
ATOM 950 C CA . THR A 1 119 ? -9.242 5.652 -7.286 1.00 85.25 119 THR A CA 1
ATOM 951 C C . THR A 1 119 ? -8.361 6.795 -7.778 1.00 85.25 119 THR A C 1
ATOM 953 O O . THR A 1 119 ? -8.736 7.956 -7.647 1.00 85.25 119 THR A O 1
ATOM 956 N N . LEU A 1 120 ? -7.181 6.488 -8.327 1.00 86.00 120 LEU A N 1
ATOM 957 C CA . LEU A 1 120 ? -6.221 7.491 -8.787 1.00 86.00 120 LEU A CA 1
ATOM 958 C C . LEU A 1 120 ? -5.309 6.919 -9.873 1.00 86.00 120 LEU A C 1
ATOM 960 O O . LEU A 1 120 ? -4.816 5.799 -9.754 1.00 86.00 120 LEU A O 1
ATOM 964 N N . VAL A 1 121 ? -5.011 7.731 -10.886 1.00 88.12 121 VAL A N 1
ATOM 965 C CA . VAL A 1 121 ? -3.984 7.443 -11.893 1.00 88.12 121 VAL A CA 1
ATOM 966 C C . VAL A 1 121 ? -3.108 8.676 -12.063 1.00 88.12 121 VAL A C 1
ATOM 968 O O . VAL A 1 121 ? -3.617 9.764 -12.314 1.00 88.12 121 VAL A O 1
ATOM 971 N N . ILE A 1 122 ? -1.791 8.505 -11.945 1.00 88.25 122 ILE A N 1
ATOM 972 C CA . ILE A 1 122 ? -0.804 9.560 -12.200 1.00 88.25 122 ILE A CA 1
ATOM 973 C C . ILE A 1 122 ? 0.058 9.128 -13.380 1.00 88.25 122 ILE A C 1
ATOM 975 O O . ILE A 1 122 ? 0.641 8.040 -13.370 1.00 88.25 122 ILE A O 1
ATOM 979 N N . LYS A 1 123 ? 0.152 9.994 -14.390 1.00 88.06 123 LYS A N 1
ATOM 980 C CA . LYS A 1 123 ? 0.904 9.743 -15.618 1.00 88.06 123 LYS A CA 1
ATOM 981 C C . LYS A 1 123 ? 1.749 10.959 -15.986 1.00 88.06 123 LYS A C 1
ATOM 983 O O . LYS A 1 123 ? 1.191 12.043 -16.126 1.00 88.06 123 LYS A O 1
ATOM 988 N N . ASN A 1 124 ? 3.056 10.770 -16.179 1.00 77.81 124 ASN A N 1
ATOM 989 C CA . ASN A 1 124 ? 3.963 11.810 -16.671 1.00 77.81 124 ASN A CA 1
ATOM 990 C C . ASN A 1 124 ? 5.336 11.253 -17.121 1.00 77.81 124 ASN A C 1
ATOM 992 O O . ASN A 1 124 ? 6.162 10.963 -16.261 1.00 77.81 124 ASN A O 1
ATOM 996 N N . PRO A 1 125 ? 5.653 11.135 -18.428 1.00 80.75 125 PRO A N 1
ATOM 997 C CA . PRO A 1 125 ? 4.772 10.810 -19.558 1.00 80.75 125 PRO A CA 1
ATOM 998 C C . PRO A 1 125 ? 4.269 9.347 -19.524 1.00 80.75 125 PRO A C 1
ATOM 1000 O O . PRO A 1 125 ? 3.320 8.998 -20.231 1.00 80.75 125 PRO A O 1
ATOM 1003 N N . SER A 1 126 ? 4.880 8.496 -18.695 1.00 85.00 126 SER A N 1
ATOM 1004 C CA . SER A 1 126 ? 4.511 7.099 -18.426 1.00 85.00 126 SER A CA 1
ATOM 1005 C C . SER A 1 126 ? 3.656 6.970 -17.155 1.00 85.00 126 SER A C 1
ATOM 1007 O O . SER A 1 126 ? 3.472 7.945 -16.426 1.00 85.00 126 SER A O 1
ATOM 1009 N N . TYR A 1 127 ? 3.070 5.793 -16.901 1.00 86.06 127 TYR A N 1
ATOM 1010 C CA . TYR A 1 127 ? 2.254 5.564 -15.700 1.00 86.06 127 TYR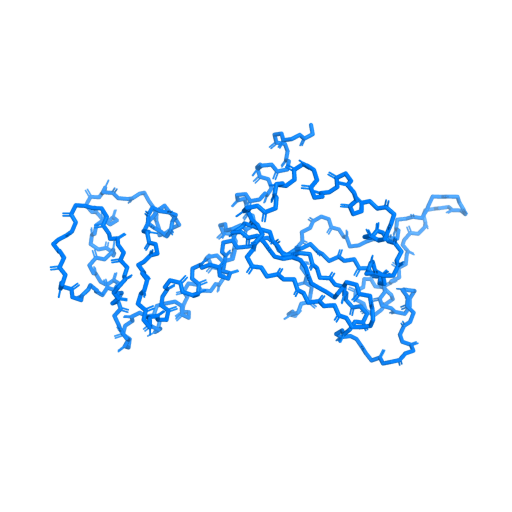 A CA 1
ATOM 1011 C C . TYR A 1 127 ? 3.140 5.510 -14.453 1.00 86.06 127 TYR A C 1
ATOM 1013 O O . TYR A 1 127 ? 3.851 4.537 -14.241 1.00 86.06 127 TYR A O 1
ATOM 1021 N N . MET A 1 128 ? 3.069 6.536 -13.609 1.00 85.56 128 MET A N 1
ATOM 1022 C CA . MET A 1 128 ? 3.829 6.590 -12.356 1.00 85.56 128 MET A CA 1
ATOM 1023 C C . MET A 1 128 ? 3.097 5.867 -11.225 1.00 85.56 128 MET A C 1
ATOM 1025 O O . MET A 1 128 ? 3.724 5.266 -10.353 1.00 85.56 128 MET A O 1
ATOM 1029 N N . CYS A 1 129 ? 1.763 5.963 -11.223 1.00 87.31 129 CYS A N 1
ATOM 1030 C CA . CYS A 1 129 ? 0.915 5.389 -10.190 1.00 87.31 129 CYS A CA 1
ATOM 1031 C C . CYS A 1 129 ? -0.448 4.974 -10.752 1.00 87.31 129 CYS A C 1
ATOM 1033 O O . CYS A 1 129 ? -1.080 5.745 -11.478 1.00 87.31 1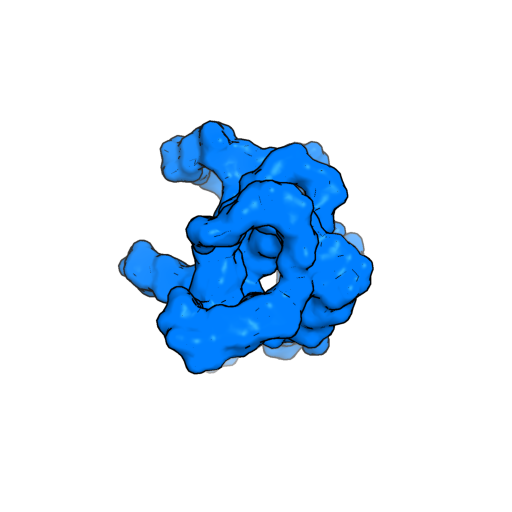29 CYS A O 1
ATOM 1035 N N . ILE A 1 130 ? -0.917 3.785 -10.370 1.00 88.12 130 ILE A N 1
ATOM 1036 C CA . ILE A 1 130 ? -2.310 3.345 -10.535 1.00 88.12 130 ILE A CA 1
ATOM 1037 C C . ILE A 1 130 ? -2.762 2.838 -9.168 1.00 88.12 130 ILE A C 1
ATOM 1039 O O . ILE A 1 130 ? -2.180 1.904 -8.615 1.00 88.12 130 ILE A O 1
ATOM 1043 N N . ALA A 1 131 ? -3.774 3.478 -8.594 1.00 88.06 131 ALA A N 1
ATOM 1044 C CA . ALA A 1 131 ? -4.304 3.139 -7.286 1.00 88.06 131 ALA A CA 1
ATOM 1045 C C . ALA A 1 131 ? -5.755 2.672 -7.383 1.00 88.06 131 ALA A C 1
ATOM 1047 O O . ALA A 1 131 ? -6.562 3.206 -8.142 1.00 88.06 131 ALA A O 1
ATOM 1048 N N . THR A 1 132 ? -6.076 1.691 -6.552 1.00 85.31 132 THR A N 1
ATOM 1049 C CA . THR A 1 132 ? -7.422 1.183 -6.277 1.00 85.31 132 THR A CA 1
ATOM 1050 C C . THR A 1 132 ? -7.708 1.342 -4.782 1.00 85.31 132 THR A C 1
ATOM 1052 O O . THR A 1 132 ? -6.887 1.890 -4.042 1.00 85.31 132 THR A O 1
ATOM 1055 N N . GLY A 1 133 ? -8.850 0.863 -4.289 1.00 78.50 133 GLY A N 1
ATOM 1056 C CA . GLY A 1 133 ? -9.102 0.806 -2.842 1.00 78.50 133 GLY A CA 1
ATOM 1057 C C . GLY A 1 133 ? -8.083 -0.045 -2.064 1.00 78.50 133 GLY A C 1
ATOM 1058 O O . GLY A 1 133 ? -7.804 0.254 -0.907 1.00 78.50 133 GLY A O 1
ATOM 1059 N N . TYR A 1 134 ? -7.484 -1.054 -2.708 1.00 76.75 134 TYR A N 1
ATOM 1060 C CA . TYR A 1 134 ? -6.704 -2.106 -2.035 1.00 76.75 134 TYR A CA 1
ATOM 1061 C C . TYR A 1 134 ? -5.265 -2.257 -2.534 1.00 76.75 134 TYR A C 1
ATOM 1063 O O . TYR A 1 134 ? -4.452 -2.896 -1.873 1.00 76.75 134 TYR A O 1
ATOM 1071 N N . MET A 1 135 ? -4.929 -1.691 -3.689 1.00 83.00 135 MET A N 1
ATOM 1072 C CA . MET A 1 135 ? -3.616 -1.817 -4.321 1.00 83.00 135 MET A CA 1
ATOM 1073 C C . MET A 1 135 ? -3.149 -0.464 -4.836 1.00 83.00 135 MET A C 1
ATOM 1075 O O . MET A 1 135 ? -3.952 0.319 -5.345 1.00 83.00 135 MET A O 1
ATOM 1079 N N . ARG A 1 136 ? -1.841 -0.220 -4.773 1.00 86.81 136 ARG A N 1
ATOM 1080 C CA . ARG A 1 136 ? -1.204 0.911 -5.445 1.00 86.81 136 ARG A CA 1
ATOM 1081 C C . ARG A 1 136 ? 0.038 0.443 -6.192 1.00 86.81 136 ARG A C 1
ATOM 1083 O O . ARG A 1 136 ? 1.021 0.081 -5.558 1.00 86.81 136 ARG A O 1
ATOM 1090 N N . THR A 1 137 ? 0.012 0.452 -7.521 1.00 86.94 137 THR A N 1
ATOM 1091 C CA . THR A 1 137 ? 1.219 0.190 -8.317 1.00 86.94 137 THR A CA 1
ATOM 1092 C C . THR A 1 137 ? 2.047 1.457 -8.405 1.00 86.94 137 THR A C 1
ATOM 1094 O O . THR A 1 137 ? 1.501 2.505 -8.748 1.00 86.94 137 THR A O 1
ATOM 1097 N N . LEU A 1 138 ? 3.340 1.359 -8.122 1.00 88.19 138 LEU A N 1
ATOM 1098 C CA . LEU A 1 138 ? 4.285 2.467 -8.121 1.00 88.19 138 LEU A CA 1
ATOM 1099 C C . LEU A 1 138 ? 5.521 2.089 -8.925 1.00 88.19 138 LEU A C 1
ATOM 1101 O O . LEU A 1 138 ? 6.034 0.974 -8.814 1.00 88.19 138 LEU A O 1
ATOM 1105 N N . ASP A 1 139 ? 6.020 3.044 -9.696 1.00 87.19 139 ASP A N 1
ATOM 1106 C CA . ASP A 1 139 ? 7.313 2.908 -10.349 1.00 87.19 139 ASP A CA 1
ATOM 1107 C C . ASP A 1 139 ? 8.407 3.536 -9.480 1.00 87.19 139 ASP A C 1
ATOM 1109 O O . ASP A 1 139 ? 8.438 4.758 -9.282 1.00 87.19 139 ASP A O 1
ATOM 1113 N N . ILE A 1 140 ? 9.296 2.691 -8.949 1.00 86.19 140 ILE A N 1
ATOM 1114 C CA . ILE A 1 140 ? 10.346 3.115 -8.025 1.00 86.19 140 ILE A CA 1
ATOM 1115 C C . ILE A 1 140 ? 11.400 4.002 -8.682 1.00 86.19 140 ILE A C 1
ATOM 1117 O O . ILE A 1 140 ? 12.062 4.763 -7.978 1.00 86.19 140 ILE A O 1
ATOM 1121 N N . SER A 1 141 ? 11.531 3.980 -10.014 1.00 86.06 141 SER A N 1
ATOM 1122 C CA . SER A 1 141 ? 12.500 4.836 -10.706 1.00 86.06 141 SER A CA 1
ATOM 1123 C C . SER A 1 141 ? 12.252 6.328 -10.444 1.00 86.06 141 SER A C 1
ATOM 1125 O O . SER A 1 141 ? 13.171 7.129 -10.560 1.00 86.06 141 SER A O 1
ATOM 1127 N N . ASN A 1 142 ? 11.026 6.698 -10.054 1.00 86.12 142 ASN A N 1
ATOM 1128 C CA . ASN A 1 142 ? 10.647 8.068 -9.701 1.00 86.12 142 ASN A CA 1
ATOM 1129 C C . ASN A 1 142 ? 11.030 8.477 -8.269 1.00 86.12 142 ASN A C 1
ATOM 1131 O O . ASN A 1 142 ? 10.938 9.653 -7.928 1.00 86.12 142 ASN A O 1
ATOM 1135 N N . TYR A 1 143 ? 11.419 7.520 -7.426 1.00 85.88 143 TYR A N 1
ATOM 1136 C CA . TYR A 1 143 ? 11.742 7.730 -6.010 1.00 85.88 143 TYR A CA 1
ATOM 1137 C C . TYR A 1 143 ? 13.231 7.526 -5.706 1.00 85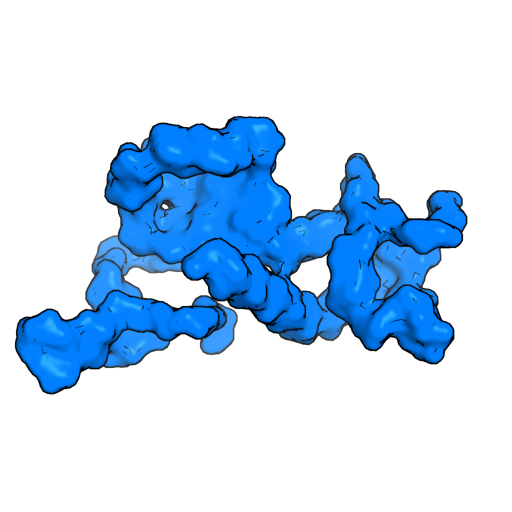.88 143 TYR A C 1
ATOM 1139 O O . TYR A 1 143 ? 13.666 7.724 -4.573 1.00 85.88 143 TYR A O 1
ATOM 1147 N N . VAL A 1 144 ? 14.012 7.133 -6.713 1.00 86.50 144 VAL A N 1
ATOM 1148 C CA . VAL A 1 144 ? 15.466 6.971 -6.631 1.00 86.50 144 VAL A CA 1
ATOM 1149 C C . VAL A 1 144 ? 16.167 8.100 -7.391 1.00 86.50 144 VAL A C 1
ATOM 1151 O O . VAL A 1 144 ? 15.571 8.699 -8.288 1.00 86.50 144 VAL A O 1
ATOM 1154 N N . PRO A 1 145 ? 17.438 8.404 -7.069 1.00 87.38 145 PRO A N 1
ATOM 1155 C CA . PRO A 1 145 ? 18.205 9.404 -7.803 1.00 87.38 145 PRO A CA 1
ATOM 1156 C C . PRO A 1 145 ? 18.250 9.119 -9.308 1.00 87.38 145 PRO A C 1
ATOM 1158 O O . PRO A 1 145 ? 18.330 7.962 -9.738 1.00 87.38 145 PRO A O 1
ATOM 1161 N N . ALA A 1 146 ? 18.259 10.180 -10.115 1.00 85.06 146 ALA A N 1
ATOM 1162 C CA . ALA A 1 146 ? 18.385 10.063 -11.563 1.00 85.06 146 ALA A CA 1
ATOM 1163 C C . ALA A 1 146 ? 19.651 9.274 -11.952 1.00 85.06 146 ALA A C 1
ATOM 1165 O O . ALA A 1 146 ? 20.713 9.436 -11.352 1.00 85.06 146 ALA A O 1
ATOM 1166 N N . GLY A 1 147 ? 19.538 8.402 -12.957 1.00 84.75 147 GLY A N 1
ATOM 1167 C CA . GLY A 1 147 ? 20.644 7.540 -13.396 1.00 84.75 147 GLY A CA 1
ATOM 1168 C C . GLY A 1 147 ? 20.911 6.325 -12.497 1.00 84.75 147 GLY A C 1
ATOM 1169 O O . GLY A 1 147 ? 21.875 5.588 -12.732 1.00 84.75 147 GLY A O 1
ATOM 1170 N N . THR A 1 148 ? 20.067 6.078 -11.490 1.00 88.50 148 THR A N 1
ATOM 1171 C CA . THR A 1 148 ? 20.067 4.800 -10.769 1.00 88.50 148 THR A CA 1
ATOM 1172 C C . THR A 1 148 ? 19.598 3.704 -11.722 1.00 88.50 148 THR A C 1
ATOM 1174 O O . THR A 1 148 ? 18.484 3.758 -12.237 1.00 88.50 148 THR A O 1
ATOM 1177 N N . SER A 1 149 ? 20.455 2.719 -11.988 1.00 88.38 149 SER A N 1
ATOM 1178 C CA . SER A 1 149 ? 20.075 1.505 -12.712 1.00 88.38 149 SER A CA 1
ATOM 1179 C C . SER A 1 149 ? 19.445 0.495 -11.754 1.00 88.38 149 SER A C 1
ATOM 1181 O O . SER A 1 149 ? 19.649 0.567 -10.541 1.00 88.38 149 SER A O 1
ATOM 1183 N N . TYR A 1 150 ? 18.719 -0.480 -12.302 1.00 84.06 150 TYR A N 1
ATOM 1184 C CA . TYR A 1 150 ? 18.173 -1.578 -11.504 1.00 84.06 150 TYR A CA 1
ATOM 1185 C C . TYR A 1 150 ? 19.277 -2.331 -10.746 1.00 84.06 150 TYR A C 1
ATOM 1187 O O . TYR A 1 150 ? 19.135 -2.607 -9.562 1.00 84.06 150 TYR A O 1
ATOM 1195 N N . ASP A 1 151 ? 20.419 -2.563 -11.393 1.00 83.56 151 ASP A N 1
ATOM 1196 C CA . ASP A 1 151 ? 21.591 -3.197 -10.782 1.00 83.56 151 ASP A CA 1
ATOM 1197 C C . ASP A 1 151 ? 22.150 -2.407 -9.583 1.00 83.56 151 ASP A C 1
ATOM 1199 O O . ASP A 1 151 ? 22.362 -2.971 -8.508 1.00 83.56 151 ASP A O 1
ATOM 1203 N N . LYS A 1 152 ? 22.296 -1.079 -9.715 1.00 86.19 152 LYS A N 1
ATOM 1204 C CA . LYS A 1 152 ? 22.705 -0.214 -8.596 1.00 86.19 152 LYS A CA 1
ATOM 1205 C C . LYS A 1 152 ? 21.691 -0.271 -7.460 1.00 86.19 152 LYS A C 1
ATOM 1207 O O . LYS A 1 152 ? 22.078 -0.407 -6.306 1.00 86.19 152 LYS A O 1
ATOM 1212 N N . TYR A 1 153 ? 20.404 -0.210 -7.795 1.00 83.50 153 TYR A N 1
ATOM 1213 C CA . TYR A 1 153 ? 19.322 -0.312 -6.824 1.00 83.50 153 TYR A CA 1
ATOM 1214 C C . TYR A 1 153 ? 19.381 -1.639 -6.045 1.00 83.50 153 TYR A C 1
ATOM 1216 O O . TYR A 1 153 ? 19.374 -1.634 -4.814 1.00 83.50 153 TYR A O 1
ATOM 1224 N N . LEU A 1 154 ? 19.524 -2.773 -6.736 1.00 81.88 154 LEU A N 1
ATOM 1225 C CA . LEU A 1 154 ? 19.670 -4.083 -6.095 1.00 81.88 154 LEU A CA 1
ATOM 1226 C C . LEU A 1 154 ? 20.952 -4.177 -5.260 1.00 81.88 154 LEU A C 1
ATOM 1228 O O . LEU A 1 154 ? 20.934 -4.731 -4.163 1.00 81.88 154 LEU A O 1
ATOM 1232 N N . THR A 1 155 ? 22.058 -3.618 -5.741 1.00 81.75 155 THR A N 1
ATOM 1233 C CA . THR A 1 155 ? 23.332 -3.616 -5.011 1.00 81.75 155 THR A CA 1
ATOM 1234 C C . THR A 1 155 ? 23.223 -2.855 -3.695 1.00 81.75 155 THR A C 1
ATOM 1236 O O . THR A 1 155 ? 23.624 -3.373 -2.656 1.00 81.75 155 THR A O 1
ATOM 1239 N N . THR A 1 156 ? 22.619 -1.666 -3.713 1.00 82.38 156 THR A N 1
ATOM 1240 C CA . THR A 1 156 ? 22.460 -0.825 -2.522 1.00 82.38 156 THR A CA 1
ATOM 1241 C C . THR A 1 156 ? 21.565 -1.461 -1.461 1.00 82.38 156 THR A C 1
ATOM 1243 O O . THR A 1 156 ? 21.923 -1.442 -0.288 1.00 82.38 156 THR A O 1
ATOM 1246 N N . TYR A 1 157 ? 20.413 -2.018 -1.847 1.00 75.94 157 TYR A N 1
ATOM 1247 C CA . TYR A 1 157 ? 19.414 -2.480 -0.874 1.00 75.94 157 TYR A CA 1
ATOM 1248 C C . TYR A 1 157 ? 19.479 -3.979 -0.562 1.00 75.94 157 TYR A C 1
ATOM 1250 O O . TYR A 1 157 ? 18.953 -4.405 0.463 1.00 75.94 157 TYR A O 1
ATOM 1258 N N . LEU A 1 158 ? 20.097 -4.789 -1.426 1.00 72.94 158 LEU A N 1
ATOM 1259 C CA . LEU A 1 158 ? 20.101 -6.255 -1.312 1.00 72.94 158 LEU A CA 1
ATOM 1260 C C . LEU A 1 158 ? 21.500 -6.881 -1.394 1.00 72.94 158 LEU A C 1
ATOM 1262 O O . LEU A 1 158 ? 21.621 -8.104 -1.308 1.00 72.94 158 LEU A O 1
ATOM 1266 N N . GLY A 1 159 ? 22.553 -6.074 -1.558 1.00 75.62 159 GLY A N 1
ATOM 1267 C CA . GLY A 1 159 ? 23.917 -6.573 -1.753 1.00 75.62 159 GLY A CA 1
ATOM 1268 C C . GLY A 1 159 ? 24.159 -7.180 -3.139 1.00 75.62 159 GLY A C 1
ATOM 1269 O O . GLY A 1 159 ? 25.146 -7.885 -3.327 1.00 75.62 159 GLY A O 1
ATOM 1270 N N . GLY A 1 160 ? 23.271 -6.901 -4.100 1.00 74.75 160 GLY A N 1
ATOM 1271 C CA . GLY A 1 160 ? 23.381 -7.321 -5.497 1.00 74.75 160 GLY A CA 1
ATOM 1272 C C . GLY A 1 160 ? 22.612 -8.605 -5.795 1.00 74.75 160 GLY A C 1
ATOM 1273 O O . GLY A 1 160 ? 21.947 -9.182 -4.933 1.00 74.75 160 GLY A O 1
ATOM 1274 N N . CYS A 1 161 ? 22.675 -9.052 -7.047 1.00 74.06 161 CYS A N 1
ATOM 1275 C CA . CYS A 1 161 ? 22.107 -10.341 -7.422 1.00 74.06 161 CYS A CA 1
ATOM 1276 C C . CYS A 1 161 ? 22.904 -11.480 -6.790 1.00 74.06 161 CYS A C 1
ATOM 1278 O O . CYS A 1 161 ? 24.120 -11.569 -6.964 1.00 74.06 161 CYS A O 1
ATOM 1280 N N . LYS A 1 162 ? 22.208 -12.393 -6.110 1.00 74.25 162 LYS A N 1
ATOM 1281 C CA . LYS A 1 162 ? 22.816 -13.647 -5.666 1.00 74.25 162 LYS A CA 1
ATOM 1282 C C . LYS A 1 162 ? 22.716 -14.646 -6.804 1.00 74.25 162 LYS A C 1
ATOM 1284 O O . LYS A 1 162 ? 21.623 -15.114 -7.119 1.00 74.25 162 LYS A O 1
ATOM 1289 N N . CYS A 1 163 ? 23.843 -14.926 -7.439 1.00 74.50 163 CYS A N 1
ATOM 1290 C CA . CYS A 1 163 ? 23.948 -15.953 -8.464 1.00 74.50 163 CYS A CA 1
ATOM 1291 C C . CYS A 1 163 ? 24.638 -17.170 -7.854 1.00 74.50 163 CYS A C 1
ATOM 1293 O O . CYS A 1 163 ? 25.788 -17.064 -7.431 1.00 74.50 163 CYS A O 1
ATOM 1295 N N . GLU A 1 164 ? 23.934 -18.300 -7.783 1.00 69.12 164 GLU A N 1
ATOM 1296 C CA . GLU A 1 164 ? 24.556 -19.581 -7.415 1.00 69.12 164 GLU A CA 1
ATOM 1297 C C . GLU A 1 164 ? 25.450 -20.079 -8.569 1.00 69.12 164 GLU A C 1
ATOM 1299 O O . GLU A 1 164 ? 26.500 -20.679 -8.342 1.00 69.12 164 GLU A O 1
ATOM 1304 N N . ASP A 1 165 ? 25.110 -19.698 -9.807 1.00 75.12 165 ASP A N 1
ATOM 1305 C CA . ASP A 1 165 ? 25.824 -20.034 -11.036 1.00 75.12 165 ASP A CA 1
ATOM 1306 C C . ASP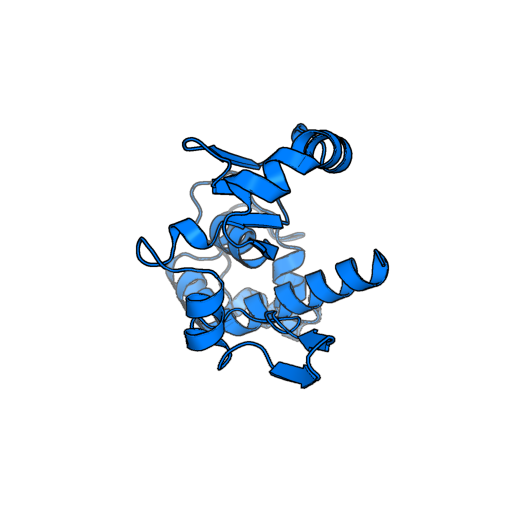 A 1 165 ? 25.508 -19.023 -12.162 1.00 75.12 165 ASP A C 1
ATOM 1308 O O . ASP A 1 165 ? 24.656 -18.147 -12.023 1.00 75.12 165 ASP A O 1
ATOM 1312 N N . LYS A 1 166 ? 26.222 -19.099 -13.300 1.00 64.50 166 LYS A N 1
ATOM 1313 C CA . LYS A 1 166 ? 26.130 -18.114 -14.409 1.00 64.50 166 LYS A CA 1
ATOM 1314 C C . LYS A 1 166 ? 24.760 -18.056 -15.105 1.00 64.50 166 LYS A C 1
ATOM 1316 O O . LYS A 1 166 ? 24.569 -17.210 -15.975 1.00 64.50 166 LYS A O 1
ATOM 1321 N N . VAL A 1 167 ? 23.850 -18.972 -14.779 1.00 66.12 167 VAL A N 1
ATOM 1322 C CA . VAL A 1 167 ? 22.527 -19.102 -15.408 1.00 66.12 167 VAL A CA 1
ATOM 1323 C C . VAL A 1 167 ? 21.412 -18.764 -14.417 1.00 66.12 167 VAL A C 1
ATOM 1325 O O . VAL A 1 167 ? 20.416 -18.157 -14.808 1.00 66.12 167 VAL A O 1
ATOM 1328 N N . GLN A 1 168 ? 21.579 -19.112 -13.139 1.00 63.56 168 GLN A N 1
ATOM 1329 C CA . GLN A 1 168 ? 20.584 -18.876 -12.098 1.00 63.56 168 GLN A CA 1
ATOM 1330 C C . GLN A 1 168 ? 21.020 -17.738 -11.174 1.00 63.56 168 GLN A C 1
ATOM 1332 O O . GLN A 1 168 ? 21.789 -17.910 -10.229 1.00 63.56 168 GLN A O 1
ATOM 1337 N N . CYS A 1 169 ? 20.484 -16.552 -11.451 1.00 67.12 169 CYS A N 1
ATOM 1338 C CA . CYS A 1 169 ? 20.622 -15.384 -10.594 1.00 67.12 169 CYS A CA 1
ATOM 1339 C C . CYS A 1 169 ? 19.278 -15.043 -9.958 1.00 67.12 169 CYS A C 1
ATOM 1341 O O . CYS A 1 169 ? 18.296 -14.771 -10.650 1.00 67.12 169 CYS A O 1
ATOM 1343 N N . VAL A 1 170 ? 19.242 -14.988 -8.630 1.00 68.94 170 VAL A N 1
ATOM 1344 C CA . VAL A 1 170 ? 18.125 -14.407 -7.890 1.00 68.94 170 VAL A CA 1
ATOM 1345 C C . VAL A 1 170 ? 18.382 -12.905 -7.781 1.00 68.94 170 VAL A C 1
ATOM 1347 O O . VAL A 1 170 ? 19.028 -12.412 -6.855 1.00 68.94 170 VAL A O 1
ATOM 1350 N N . CYS A 1 171 ? 17.895 -12.184 -8.790 1.00 63.44 171 CYS A N 1
ATOM 1351 C CA . CYS A 1 171 ? 17.870 -10.726 -8.859 1.00 63.44 171 CYS A CA 1
ATOM 1352 C C . CYS A 1 171 ? 16.469 -10.236 -8.484 1.00 63.44 171 CYS A C 1
ATOM 1354 O O . CYS A 1 171 ? 15.605 -10.083 -9.345 1.00 63.44 171 CYS A O 1
ATOM 1356 N N . GLY A 1 172 ? 16.199 -10.042 -7.197 1.00 58.94 172 GLY A N 1
ATOM 1357 C CA . GLY A 1 172 ? 14.889 -9.559 -6.785 1.00 58.94 172 GLY A CA 1
ATOM 1358 C C . GLY A 1 172 ? 14.792 -9.294 -5.296 1.00 58.94 172 GLY A C 1
ATOM 1359 O O . GLY A 1 172 ? 15.458 -9.939 -4.489 1.00 58.94 172 GLY A O 1
ATOM 1360 N N . LEU A 1 173 ? 13.922 -8.350 -4.938 1.00 56.84 173 LEU A N 1
ATOM 1361 C CA . LEU A 1 173 ? 13.454 -8.210 -3.566 1.00 56.84 173 LEU A CA 1
ATOM 1362 C C . LEU A 1 173 ? 12.818 -9.545 -3.154 1.00 56.84 173 LEU A C 1
ATOM 1364 O O . LEU A 1 173 ? 11.933 -10.058 -3.845 1.00 56.84 173 LEU A O 1
ATOM 1368 N N . GLY A 1 174 ? 13.274 -10.111 -2.034 1.00 51.66 174 GLY A N 1
ATOM 1369 C CA . GLY A 1 174 ? 12.567 -11.212 -1.390 1.00 51.66 174 GLY A CA 1
ATOM 1370 C C . GLY A 1 174 ? 11.096 -10.841 -1.187 1.00 51.66 174 GLY A C 1
ATOM 1371 O O . GLY A 1 174 ? 10.737 -9.666 -1.081 1.00 51.66 174 GLY A O 1
ATOM 1372 N N . LYS A 1 175 ? 10.212 -11.841 -1.175 1.00 46.44 175 LYS A N 1
ATOM 1373 C CA . LYS A 1 175 ? 8.784 -11.599 -0.951 1.00 46.44 175 LYS A CA 1
ATOM 1374 C C . LYS A 1 175 ? 8.583 -10.970 0.430 1.00 46.44 175 LYS A C 1
ATOM 1376 O O . LYS A 1 175 ? 8.620 -11.674 1.432 1.00 46.44 175 LYS A O 1
ATOM 1381 N N . GLY A 1 176 ? 8.302 -9.672 0.454 1.00 48.81 176 GLY A N 1
ATOM 1382 C CA . GLY A 1 176 ? 7.869 -8.955 1.646 1.00 48.81 176 GLY A CA 1
ATOM 1383 C C . GLY A 1 176 ? 8.883 -7.944 2.179 1.00 48.81 176 GLY A C 1
ATOM 1384 O O . GLY A 1 176 ? 10.035 -8.267 2.430 1.00 48.81 176 GLY A O 1
ATOM 1385 N N . ILE A 1 177 ? 8.337 -6.751 2.430 1.00 45.56 177 ILE A N 1
ATOM 1386 C CA . ILE A 1 177 ? 8.892 -5.598 3.147 1.00 45.56 177 ILE A CA 1
ATOM 1387 C C . ILE A 1 177 ? 9.993 -4.854 2.383 1.00 45.56 177 ILE A C 1
ATOM 1389 O O . ILE A 1 177 ? 11.130 -5.286 2.240 1.00 45.56 177 ILE A O 1
ATOM 1393 N N . PHE A 1 178 ? 9.596 -3.679 1.902 1.00 46.91 178 PHE A N 1
ATOM 1394 C CA . PHE A 1 178 ? 10.475 -2.684 1.318 1.00 46.91 178 PHE A CA 1
ATOM 1395 C C . PHE A 1 178 ? 11.394 -2.092 2.401 1.00 46.91 178 PHE A C 1
ATOM 1397 O O . PHE A 1 178 ? 10.877 -1.669 3.441 1.00 46.91 178 PHE A O 1
ATOM 1404 N N . PRO A 1 179 ? 12.716 -2.020 2.172 1.00 39.19 179 PRO A N 1
ATOM 1405 C CA . PRO A 1 179 ? 13.663 -1.444 3.115 1.00 39.19 179 PRO A CA 1
ATOM 1406 C C . PRO A 1 179 ? 13.628 0.083 2.993 1.00 39.19 179 PRO A C 1
ATOM 1408 O O . PRO A 1 179 ? 14.429 0.694 2.295 1.00 39.19 179 PRO A O 1
ATOM 1411 N N . TYR A 1 180 ? 12.647 0.708 3.635 1.00 38.50 180 TYR A N 1
ATOM 1412 C CA . TYR A 1 180 ? 12.769 2.105 4.070 1.00 38.50 180 TYR A CA 1
ATOM 1413 C C . TYR A 1 180 ? 12.865 2.167 5.602 1.00 38.50 180 TYR A C 1
ATOM 1415 O O . TYR A 1 180 ? 12.292 3.053 6.232 1.00 38.50 180 TYR A O 1
ATOM 1423 N N . GLU A 1 181 ? 13.570 1.195 6.186 1.00 31.97 181 GLU A N 1
ATOM 1424 C CA . GLU A 1 181 ? 14.096 1.226 7.556 1.00 31.97 181 GLU A CA 1
ATOM 1425 C C . GLU A 1 181 ? 15.566 0.821 7.542 1.00 31.97 181 GLU A C 1
ATOM 1427 O O . GLU A 1 181 ? 15.865 -0.233 6.935 1.00 31.97 181 GLU A O 1
#

Sequence (181 aa):
MFRYISTTCVTLQKYNVKKYLTLLRKISNTYGLTGADIPGAPLGKIYKLEDVDGWIKEGEYADFYEFHKIVGSSNGRYDYPKIKQQLGQVPVFGFNSGCYDINLIKKDLFAVIGTENITLVIKNPSYMCIATGYMRTLDISNYVPAGTSYDKYLTTYLGGCKCEDKVQCVCGLGKGIFPYE